Protein 7T8U (pdb70)

InterPro domains:
  IPR008846 Phenol-soluble modulin beta protein [PF05480] (1-43)

Secondary structure (DSSP, 8-state):
-HHHHHHHHHHHHHHHTT-HHHHHHHHHHHHHHHHHHHHSSTT-/-HHHHHHHHHHHHHHHTT-HHHHHHHHHHHHHHHHHHHHTT--/-HHHHHHHHHHHHHHHTT-HHHHHHHHHHHHHHHHHHHTTTT-/-HHHHHHHHHHHHHHHS--SHHHHHHHHHHHHHHHHHHHHTT-

Radius of gyration: 23.76 Å; Cα contacts (8 Å, |Δi|>4): 134; chains: 4; bounding box: 51×74×40 Å

Organism: Staphylococcus aureus (NCBI:txid1280)

Foldseek 3Di:
DVQLVVLVVQLVVCVVDPDVVSNVVSVVSNVVVVVCVCVPPNVD/DVVLVVLVVQLVVCVVVVDDVSNVVSVVVNVVVVVVVVVPPPD/DVQLVVLVVQLVVCVVPVVPVSNVVSVVSNVVVVVVVVVPVVD/DVQLVVLVVQLVVCVVVPDDPSNVVSVVSNVVVVVVVVCVVVD

Structure (mmCIF, N/CA/C/O backbone):
data_7T8U
#
_entry.id   7T8U
#
loop_
_atom_site.group_PDB
_atom_site.id
_atom_site.type_symbol
_atom_site.label_atom_id
_atom_site.label_alt_id
_atom_site.label_comp_id
_atom_site.label_asym_id
_atom_site.label_entity_id
_atom_site.label_seq_id
_atom_site.pdbx_PDB_ins_code
_atom_site.Cartn_x
_atom_site.Cartn_y
_atom_site.Cartn_z
_atom_site.occupancy
_atom_site.B_iso_or_equiv
_atom_site.auth_seq_id
_atom_site.auth_comp_id
_atom_site.auth_asym_id
_atom_site.auth_atom_id
_atom_site.pdbx_PDB_model_num
ATOM 1 N N . MET A 1 1 ? 328.384 299.854 229.270 1.00 67.36 1 MET A N 1
ATOM 2 C CA . MET A 1 1 ? 329.151 300.081 230.488 1.00 67.36 1 MET A CA 1
ATOM 3 C C . MET A 1 1 ? 330.519 299.414 230.390 1.00 67.36 1 MET A C 1
ATOM 4 O O . MET A 1 1 ? 330.627 298.246 230.022 1.00 67.36 1 MET A O 1
ATOM 18 N N . THR A 1 2 ? 331.567 300.174 230.711 1.00 65.77 2 THR A N 1
ATOM 19 C CA . THR A 1 2 ? 332.923 299.643 230.604 1.00 65.77 2 THR A CA 1
ATOM 20 C C . THR A 1 2 ? 333.244 298.699 231.755 1.00 65.77 2 THR A C 1
ATOM 21 O O . THR A 1 2 ? 333.941 297.695 231.566 1.00 65.77 2 THR A O 1
ATOM 32 N N . GLY A 1 3 ? 332.744 299.001 232.955 1.00 65.71 3 GLY A N 1
ATOM 33 C CA . GLY A 1 3 ? 333.126 298.218 234.119 1.00 65.71 3 GLY A CA 1
ATOM 34 C C . GLY A 1 3 ? 332.809 296.744 233.961 1.00 65.71 3 GLY A C 1
ATOM 35 O O . GLY A 1 3 ? 333.642 295.881 234.244 1.00 65.71 3 GLY A O 1
ATOM 39 N N . LEU A 1 4 ? 331.598 296.435 233.499 1.00 61.51 4 LEU A N 1
ATOM 40 C CA . LEU A 1 4 ? 331.218 295.038 233.329 1.00 61.51 4 LEU A CA 1
ATOM 41 C C . LEU A 1 4 ? 332.024 294.369 232.224 1.00 61.51 4 LEU A C 1
ATOM 42 O O . LEU A 1 4 ? 332.251 293.154 232.272 1.00 61.51 4 LEU A O 1
ATOM 58 N N . ALA A 1 5 ? 332.466 295.138 231.229 1.00 62.56 5 ALA A N 1
ATOM 59 C CA . ALA A 1 5 ? 333.156 294.545 230.089 1.00 62.56 5 ALA A CA 1
ATOM 60 C C . ALA A 1 5 ? 334.448 293.866 230.518 1.00 62.56 5 ALA A C 1
ATOM 61 O O . ALA A 1 5 ? 334.713 292.714 230.149 1.00 62.56 5 ALA A O 1
ATOM 68 N N . GLU A 1 6 ? 335.278 294.569 231.289 1.00 61.93 6 GLU A N 1
ATOM 69 C CA . GLU A 1 6 ? 336.564 294.007 231.684 1.00 61.93 6 GLU A CA 1
ATOM 70 C C . GLU A 1 6 ? 336.371 292.762 232.536 1.00 61.93 6 GLU A C 1
ATOM 71 O O . GLU A 1 6 ? 337.069 291.757 232.358 1.00 61.93 6 GLU A O 1
ATOM 83 N N . ALA A 1 7 ? 335.423 292.809 233.471 1.00 62.35 7 ALA A N 1
ATOM 84 C CA . ALA A 1 7 ? 335.170 291.648 234.313 1.00 62.35 7 ALA A CA 1
ATOM 85 C C . ALA A 1 7 ? 334.699 290.463 233.481 1.00 62.35 7 ALA A C 1
ATOM 86 O O . ALA A 1 7 ? 335.124 289.325 233.711 1.00 62.35 7 ALA A O 1
ATOM 93 N N . ILE A 1 8 ? 333.816 290.711 232.512 1.00 59.31 8 ILE A N 1
ATOM 94 C CA . ILE A 1 8 ? 333.332 289.626 231.665 1.00 59.31 8 ILE A CA 1
ATOM 95 C C . ILE A 1 8 ? 334.482 289.017 230.880 1.00 59.31 8 ILE A C 1
ATOM 96 O O . ILE A 1 8 ? 334.610 287.790 230.778 1.00 59.31 8 ILE A O 1
ATOM 112 N N . ALA A 1 9 ? 335.335 289.865 230.307 1.00 60.85 9 ALA A N 1
ATOM 113 C CA . ALA A 1 9 ? 336.472 289.351 229.557 1.00 60.85 9 ALA A CA 1
ATOM 114 C C . ALA A 1 9 ? 337.374 288.517 230.453 1.00 60.85 9 ALA A C 1
ATOM 115 O O . ALA A 1 9 ? 337.842 287.444 230.053 1.00 60.85 9 ALA A O 1
ATOM 122 N N . ASN A 1 10 ? 337.624 288.992 231.672 1.00 60.47 10 ASN A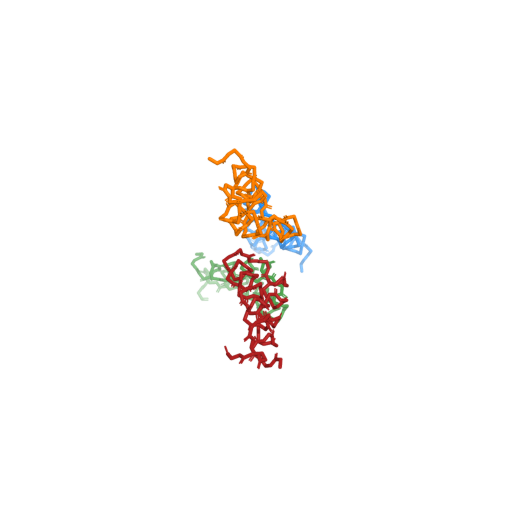 N 1
ATOM 123 C CA . ASN A 1 10 ? 338.523 288.278 232.569 1.00 60.47 10 ASN A CA 1
ATOM 124 C C . ASN A 1 10 ? 337.950 286.920 232.951 1.00 60.47 10 ASN A C 1
ATOM 125 O O . ASN A 1 10 ? 338.661 285.908 232.932 1.00 60.47 10 ASN A O 1
ATOM 136 N N . THR A 1 11 ? 336.660 286.873 233.302 1.00 60.11 11 THR A N 1
ATOM 137 C CA . THR A 1 11 ? 336.061 285.589 233.660 1.00 60.11 11 THR A CA 1
ATOM 138 C C . THR A 1 11 ? 336.077 284.632 232.478 1.00 60.11 11 THR A C 1
ATOM 139 O O . THR A 1 11 ? 336.369 283.443 232.640 1.00 60.11 11 THR A O 1
ATOM 150 N N . VAL A 1 12 ? 335.761 285.126 231.278 1.00 58.39 12 VAL A N 1
ATOM 151 C CA . VAL A 1 12 ? 335.741 284.248 230.114 1.00 58.39 12 VAL A CA 1
ATOM 152 C C . VAL A 1 12 ? 337.133 283.690 229.855 1.00 58.39 12 VAL A C 1
ATOM 153 O O . VAL A 1 12 ? 337.308 282.484 229.643 1.00 58.39 12 VAL A O 1
ATOM 166 N N . GLN A 1 13 ? 338.147 284.556 229.883 1.00 61.24 13 GLN A N 1
ATOM 167 C CA . GLN A 1 13 ? 339.510 284.087 229.663 1.00 61.24 13 GLN A CA 1
ATOM 168 C C . GLN A 1 13 ? 339.906 283.052 230.703 1.00 61.24 13 GLN A C 1
ATOM 169 O O . GLN A 1 13 ? 340.441 281.991 230.361 1.00 61.24 13 GLN A O 1
ATOM 183 N N . ALA A 1 14 ? 339.652 283.337 231.980 1.00 61.36 14 ALA A N 1
ATOM 184 C CA . ALA A 1 14 ? 340.024 282.391 233.023 1.00 61.36 14 ALA A CA 1
ATOM 185 C C . ALA A 1 14 ? 339.340 281.050 232.804 1.00 61.36 14 ALA A C 1
ATOM 186 O O . ALA A 1 14 ? 339.988 279.999 232.814 1.00 61.36 14 ALA A O 1
ATOM 193 N N . ALA A 1 15 ? 338.026 281.070 232.580 1.00 59.28 15 ALA A N 1
ATOM 194 C CA . ALA A 1 15 ? 337.305 279.823 232.367 1.00 59.28 15 ALA A CA 1
ATOM 195 C C . ALA A 1 15 ? 337.820 279.087 231.143 1.00 59.28 15 ALA A C 1
ATOM 196 O O . ALA A 1 15 ? 337.739 277.855 231.084 1.00 59.28 15 ALA A O 1
ATOM 203 N N . GLN A 1 16 ? 338.353 279.815 230.160 1.00 59.94 16 GLN A N 1
ATOM 204 C CA . GLN A 1 16 ? 338.880 279.154 228.972 1.00 59.94 16 GLN A CA 1
ATOM 205 C C . GLN A 1 16 ? 340.012 278.208 229.341 1.00 59.94 16 GLN A C 1
ATOM 206 O O . GLN A 1 16 ? 340.078 277.080 228.838 1.00 59.94 16 GLN A O 1
ATOM 220 N N . GLN A 1 17 ? 340.907 278.643 230.220 1.00 62.03 17 GLN A N 1
ATOM 221 C CA . GLN A 1 17 ? 341.892 277.751 230.811 1.00 62.03 17 GLN A CA 1
ATOM 222 C C . GLN A 1 17 ? 341.209 276.970 231.930 1.00 62.03 17 GLN A C 1
ATOM 223 O O . GLN A 1 17 ? 339.981 276.956 232.047 1.00 62.03 17 GLN A O 1
ATOM 237 N N . HIS A 1 18 ? 341.997 276.299 232.767 1.00 63.80 18 HIS A N 1
ATOM 238 C CA . HIS A 1 18 ? 341.433 275.520 233.863 1.00 63.80 18 HIS A CA 1
ATOM 239 C C . HIS A 1 18 ? 341.983 275.988 235.204 1.00 63.80 18 HIS A C 1
ATOM 240 O O . HIS A 1 18 ? 342.396 275.169 236.031 1.00 63.80 18 HIS A O 1
ATOM 255 N N . ASP A 1 19 ? 342.001 277.298 235.426 1.00 64.52 19 ASP A N 1
ATOM 256 C CA . ASP A 1 19 ? 342.404 277.878 236.700 1.00 64.52 19 ASP A CA 1
ATOM 257 C C . ASP A 1 19 ? 341.167 278.390 237.423 1.00 64.52 19 ASP A C 1
ATOM 258 O O . ASP A 1 19 ? 340.336 279.082 236.826 1.00 64.52 19 ASP A O 1
ATOM 267 N N . SER A 1 20 ? 341.049 278.048 238.705 1.00 60.53 20 SER A N 1
ATOM 268 C CA . SER A 1 20 ? 339.840 278.344 239.462 1.00 60.53 20 SER A CA 1
ATOM 269 C C . SER A 1 20 ? 339.915 279.660 240.224 1.00 60.53 20 SER A C 1
ATOM 270 O O . SER A 1 20 ? 338.889 280.329 240.387 1.00 60.53 20 SER A O 1
ATOM 278 N N . VAL A 1 21 ? 341.099 280.048 240.698 1.00 62.35 21 VAL A N 1
ATOM 279 C CA . VAL A 1 21 ? 341.210 281.257 241.510 1.00 62.35 21 VAL A CA 1
ATOM 280 C C . VAL A 1 21 ? 340.795 282.480 240.700 1.00 62.35 21 VAL A C 1
ATOM 281 O O . VAL A 1 21 ? 340.025 283.333 241.168 1.00 62.35 21 VAL A O 1
ATOM 294 N N . LYS A 1 22 ? 341.301 282.584 239.470 1.00 62.76 22 LYS A N 1
ATOM 295 C CA . LYS A 1 22 ? 340.942 283.710 238.619 1.00 62.76 22 LYS A CA 1
ATOM 296 C C . LYS A 1 22 ? 339.451 283.710 238.328 1.00 62.76 22 LYS A C 1
ATOM 297 O O . LYS A 1 22 ? 338.810 284.766 238.335 1.00 62.76 22 LYS A O 1
ATOM 316 N N . LEU A 1 23 ? 338.882 282.535 238.072 1.00 61.33 23 LEU A N 1
ATOM 317 C CA . LEU A 1 23 ? 337.451 282.452 237.815 1.00 61.33 23 LEU A CA 1
ATOM 318 C C . LEU A 1 23 ? 336.656 282.976 239.004 1.00 61.33 23 LEU A C 1
ATOM 319 O O . LEU A 1 23 ? 335.721 283.770 238.842 1.00 61.33 23 LEU A O 1
ATOM 335 N N . GLY A 1 24 ? 337.017 282.547 240.213 1.00 61.91 24 GLY A N 1
ATOM 336 C CA . GLY A 1 24 ? 336.279 282.987 241.385 1.00 61.91 24 GLY A CA 1
ATOM 337 C C . GLY A 1 24 ? 336.375 284.485 241.598 1.00 61.91 24 GLY A C 1
ATOM 338 O O . GLY A 1 24 ? 335.362 285.166 241.807 1.00 61.91 24 GLY A O 1
ATOM 342 N N . THR A 1 25 ? 337.593 285.026 241.533 1.00 62.86 25 THR A N 1
ATOM 343 C CA . THR A 1 25 ? 337.747 286.459 241.760 1.00 62.86 25 THR A CA 1
ATOM 344 C C . THR A 1 25 ? 337.032 287.259 240.675 1.00 62.86 25 THR A C 1
ATOM 345 O O . THR A 1 25 ? 336.435 288.307 240.953 1.00 62.86 25 THR A O 1
ATOM 356 N N . SER A 1 26 ? 337.060 286.770 239.435 1.00 59.65 26 SER A N 1
ATOM 357 C CA . SER A 1 26 ? 336.392 287.486 238.358 1.00 59.65 26 SER A CA 1
ATOM 358 C C . SER A 1 26 ? 334.880 287.448 238.530 1.00 59.65 26 SER A C 1
ATOM 359 O O . SER A 1 26 ? 334.197 288.432 238.232 1.00 59.65 26 SER A O 1
ATOM 367 N N . ILE A 1 27 ? 334.331 286.330 239.008 1.00 56.92 27 ILE A N 1
ATOM 368 C CA . ILE A 1 27 ? 332.895 286.286 239.279 1.00 56.92 27 ILE A CA 1
ATOM 369 C C . ILE A 1 27 ? 332.538 287.277 240.377 1.00 56.92 27 ILE A C 1
ATOM 370 O O . ILE A 1 27 ? 331.507 287.967 240.310 1.00 56.92 27 ILE A O 1
ATOM 386 N N . VAL A 1 28 ? 333.371 287.352 241.415 1.00 62.67 28 VAL A N 1
ATOM 387 C CA . VAL A 1 28 ? 333.120 288.326 242.474 1.00 62.67 28 VAL A CA 1
ATOM 388 C C . VAL A 1 28 ? 333.100 289.732 241.896 1.00 62.67 28 VAL A C 1
ATOM 389 O O . VAL A 1 28 ? 332.212 290.535 242.205 1.00 62.67 28 VAL A O 1
ATOM 402 N N . ASP A 1 29 ? 334.074 290.053 241.041 1.00 65.06 29 ASP A N 1
ATOM 403 C CA . ASP A 1 29 ? 334.099 291.380 240.432 1.00 65.06 29 ASP A CA 1
ATOM 404 C C . ASP A 1 29 ? 332.896 291.604 239.524 1.00 65.06 29 ASP A C 1
ATOM 405 O O . ASP A 1 29 ? 332.410 292.733 239.412 1.00 65.06 29 ASP A O 1
ATOM 414 N N . ILE A 1 30 ? 332.409 290.549 238.868 1.00 60.77 30 ILE A N 1
ATOM 415 C CA . ILE A 1 30 ? 331.217 290.671 238.032 1.00 60.77 30 ILE A CA 1
ATOM 416 C C . ILE A 1 30 ? 330.029 291.103 238.874 1.00 60.77 30 ILE A C 1
ATOM 417 O O . ILE A 1 30 ? 329.303 292.041 238.525 1.00 60.77 30 ILE A O 1
ATOM 433 N N . VAL A 1 31 ? 329.809 290.419 239.996 1.00 62.65 31 VAL A N 1
ATOM 434 C CA . VAL A 1 31 ? 328.681 290.782 240.850 1.00 62.65 31 VAL A CA 1
ATOM 435 C C . VAL A 1 31 ? 328.885 292.173 241.436 1.00 62.65 31 VAL A C 1
ATOM 436 O O . VAL A 1 31 ? 327.928 292.941 241.603 1.00 62.65 31 VAL A O 1
ATOM 449 N N . ALA A 1 32 ? 330.132 292.519 241.763 1.00 66.99 32 ALA A N 1
ATOM 450 C CA . ALA A 1 32 ? 330.414 293.849 242.290 1.00 66.99 32 ALA A CA 1
ATOM 451 C C . ALA A 1 32 ? 330.034 294.923 241.281 1.00 66.99 32 ALA A C 1
ATOM 452 O O . ALA A 1 32 ? 329.385 295.916 241.628 1.00 66.99 32 ALA A O 1
ATOM 459 N N . ASN A 1 33 ? 330.431 294.742 240.022 1.00 66.76 33 ASN A N 1
ATOM 460 C CA . ASN A 1 33 ? 330.061 295.703 238.990 1.00 66.76 33 ASN A CA 1
ATOM 461 C C . ASN A 1 33 ? 328.553 295.733 238.788 1.00 66.76 33 ASN A C 1
ATOM 462 O O . ASN A 1 33 ? 327.967 296.804 238.595 1.00 66.76 33 ASN A O 1
ATOM 473 N N . GLY A 1 34 ? 327.906 294.568 238.829 1.00 69.47 34 GLY A N 1
ATOM 474 C CA . GLY A 1 34 ? 326.464 294.538 238.665 1.00 69.47 34 GLY A CA 1
ATOM 475 C C . GLY A 1 34 ? 325.744 295.363 239.713 1.00 69.47 34 GLY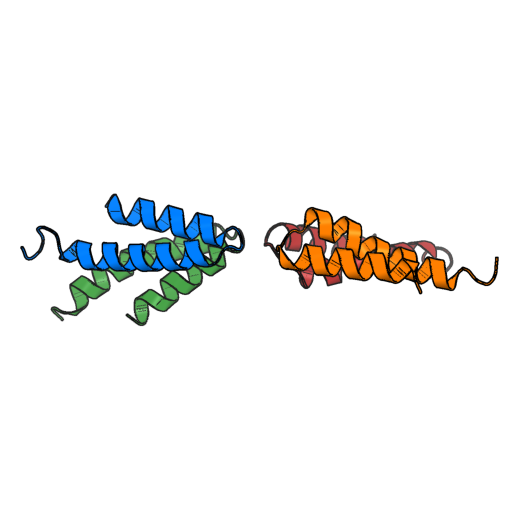 A C 1
ATOM 476 O O . GLY A 1 34 ? 324.855 296.154 239.391 1.00 69.47 34 GLY A O 1
ATOM 480 N N . VAL A 1 35 ? 326.122 295.199 240.981 1.00 71.67 35 VAL A N 1
ATOM 481 C CA . VAL A 1 35 ? 325.480 295.984 242.033 1.00 71.67 35 VAL A CA 1
ATOM 482 C C . VAL A 1 35 ? 325.879 297.452 241.923 1.00 71.67 35 VAL A C 1
ATOM 483 O O . VAL A 1 35 ? 325.049 298.353 242.101 1.00 71.67 35 VAL A O 1
ATOM 496 N N . GLY A 1 36 ? 327.147 297.724 241.616 1.00 79.05 36 GLY A N 1
ATOM 497 C CA . GLY A 1 36 ? 327.583 299.102 241.501 1.00 79.05 36 GLY A CA 1
ATOM 498 C C . GLY A 1 36 ? 326.884 299.845 240.384 1.00 79.05 36 GLY A C 1
ATOM 499 O O . GLY A 1 36 ? 326.771 301.074 240.427 1.00 79.05 36 GLY A O 1
ATOM 503 N N . LEU A 1 37 ? 326.409 299.120 239.370 1.00 75.18 37 LEU A N 1
ATOM 504 C CA . LEU A 1 37 ? 325.686 299.764 238.280 1.00 75.18 37 LEU A CA 1
ATOM 505 C C . LEU A 1 37 ? 324.584 300.658 238.832 1.00 75.18 37 LEU A C 1
ATOM 506 O O . LEU A 1 37 ? 324.436 301.815 238.419 1.00 75.18 37 LEU A O 1
ATOM 522 N N . LEU A 1 38 ? 323.803 300.137 239.779 1.00 80.46 38 LEU A N 1
ATOM 523 C CA . LEU A 1 38 ? 322.928 300.995 240.565 1.00 80.46 38 LEU A CA 1
ATOM 524 C C . LEU A 1 38 ? 323.719 301.837 241.553 1.00 80.46 38 LEU A C 1
ATOM 525 O O . LEU A 1 38 ? 323.353 302.988 241.814 1.00 80.46 38 LEU A O 1
ATOM 541 N N . GLY A 1 39 ? 324.810 301.292 242.092 1.00 80.07 39 GLY A N 1
ATOM 542 C CA . GLY A 1 39 ? 325.600 302.006 243.082 1.00 80.07 39 GLY A CA 1
ATOM 543 C C . GLY A 1 39 ? 326.112 303.362 242.629 1.00 80.07 39 GLY A C 1
ATOM 544 O O . GLY A 1 39 ? 326.325 304.232 243.481 1.00 80.07 39 GLY A O 1
ATOM 548 N N . LYS A 1 40 ? 326.313 303.568 241.329 1.00 82.00 40 LYS A N 1
ATOM 549 C CA . LYS A 1 40 ? 326.773 304.860 240.836 1.00 82.00 40 LYS A CA 1
ATOM 550 C C . LYS A 1 40 ? 325.601 305.845 240.808 1.00 82.00 40 LYS A C 1
ATOM 551 O O . LYS A 1 40 ? 324.531 305.590 241.367 1.00 82.00 40 LYS A O 1
ATOM 570 N N . LEU A 1 41 ? 325.801 306.989 240.144 1.00 87.34 41 LEU A N 1
ATOM 571 C CA . LEU A 1 41 ? 324.912 308.146 240.227 1.00 87.34 41 LEU A CA 1
ATOM 572 C C . LEU A 1 41 ? 323.437 307.768 240.257 1.00 87.34 41 LEU A C 1
ATOM 573 O O . LEU A 1 41 ? 322.659 308.364 241.009 1.00 87.34 41 LEU A O 1
ATOM 589 N N . PHE A 1 42 ? 323.037 306.800 239.439 1.00 85.44 42 PHE A N 1
ATOM 590 C CA . PHE A 1 42 ? 321.675 306.290 239.511 1.00 85.44 42 PHE A CA 1
ATOM 591 C C . PHE A 1 42 ? 321.324 305.970 240.955 1.00 85.44 42 PHE A C 1
ATOM 592 O O . PHE A 1 42 ? 321.969 305.130 241.588 1.00 85.44 42 PHE A O 1
ATOM 609 N N . GLY A 1 43 ? 320.306 306.646 241.477 1.00 87.61 43 GLY A N 1
ATOM 610 C CA . GLY A 1 43 ? 319.972 306.488 242.874 1.00 87.61 43 GLY A CA 1
ATOM 611 C C . GLY A 1 43 ? 320.967 307.103 243.826 1.00 87.61 43 GLY A C 1
ATOM 612 O O . GLY A 1 43 ? 320.998 306.719 245.000 1.00 87.61 43 GLY A O 1
ATOM 616 N N . PHE A 1 44 ? 321.790 308.037 243.361 1.00 90.95 44 PHE A N 1
ATOM 617 C CA . PHE A 1 44 ? 322.744 308.714 244.229 1.00 90.95 44 PHE A CA 1
ATOM 618 C C . PHE A 1 44 ? 323.336 309.934 243.530 1.00 90.95 44 PHE A C 1
ATOM 619 O O . PHE A 1 44 ? 324.447 309.880 243.000 1.00 90.95 44 PHE A O 1
ATOM 636 N N . MET B 1 1 ? 354.707 245.120 235.054 1.00 74.99 1 MET B N 1
ATOM 637 C CA . MET B 1 1 ? 354.980 245.685 233.740 1.00 74.99 1 MET B CA 1
ATOM 638 C C . MET B 1 1 ? 355.607 247.064 233.880 1.00 74.99 1 MET B C 1
ATOM 639 O O . MET B 1 1 ? 354.904 248.065 233.996 1.00 74.99 1 MET B O 1
ATOM 653 N N . THR B 1 2 ? 356.941 247.111 233.863 1.00 74.01 2 THR B N 1
ATOM 654 C CA . THR B 1 2 ? 357.634 248.380 234.063 1.00 74.01 2 THR B CA 1
ATOM 655 C C . THR B 1 2 ? 357.284 249.382 232.971 1.00 74.01 2 THR B C 1
ATOM 656 O O . THR B 1 2 ? 357.042 250.562 233.253 1.00 74.01 2 THR B O 1
ATOM 667 N N . GLY B 1 3 ? 357.249 248.935 231.715 1.00 71.39 3 GLY B N 1
ATOM 668 C CA . GLY B 1 3 ? 357.010 249.863 230.622 1.00 71.39 3 GLY B CA 1
ATOM 669 C C . GLY B 1 3 ? 355.641 250.511 230.698 1.00 71.39 3 GLY B C 1
ATOM 670 O O . GLY B 1 3 ? 355.507 251.728 230.551 1.00 71.39 3 GLY B O 1
ATOM 674 N N . LEU B 1 4 ? 354.604 249.706 230.934 1.00 67.75 4 LEU B N 1
ATOM 675 C CA . LEU B 1 4 ? 353.252 250.249 230.976 1.00 67.75 4 LEU B CA 1
ATOM 676 C C . LEU B 1 4 ? 353.113 251.303 232.064 1.00 67.75 4 LEU B C 1
ATOM 677 O O . LEU B 1 4 ? 352.247 252.181 231.971 1.00 67.75 4 LEU B O 1
ATOM 693 N N . ALA B 1 5 ? 353.954 251.239 233.096 1.00 69.01 5 ALA B N 1
ATOM 694 C CA . ALA B 1 5 ? 353.843 252.192 234.193 1.00 69.01 5 ALA B CA 1
ATOM 695 C C . ALA B 1 5 ? 354.007 253.622 233.700 1.00 69.01 5 ALA B C 1
ATOM 696 O O . ALA B 1 5 ? 353.209 254.502 234.046 1.00 69.01 5 ALA B O 1
ATOM 703 N N . GLU B 1 6 ? 355.026 253.875 232.880 1.00 68.54 6 GLU B N 1
ATOM 704 C CA . GLU B 1 6 ? 355.268 255.235 232.413 1.00 68.54 6 GLU B CA 1
ATOM 705 C C . GLU B 1 6 ? 354.081 255.755 231.615 1.00 68.54 6 GLU B C 1
ATOM 706 O O . GLU B 1 6 ? 353.664 256.907 231.779 1.00 68.54 6 GLU B O 1
ATOM 718 N N . ALA B 1 7 ? 353.516 254.914 230.748 1.00 66.35 7 ALA B N 1
ATOM 719 C CA . ALA B 1 7 ? 352.369 255.345 229.958 1.00 66.35 7 ALA B CA 1
ATOM 720 C C . ALA B 1 7 ? 351.214 255.758 230.858 1.00 66.35 7 ALA B C 1
ATOM 721 O O . ALA B 1 7 ? 350.587 256.801 230.636 1.00 66.35 7 ALA B O 1
ATOM 728 N N . ILE B 1 8 ? 350.924 254.961 231.884 1.00 63.81 8 ILE B N 1
ATOM 729 C CA . ILE B 1 8 ? 349.854 255.315 232.809 1.00 63.81 8 ILE B CA 1
ATOM 730 C C . ILE B 1 8 ? 350.176 256.626 233.510 1.00 63.81 8 ILE B C 1
ATOM 731 O O . ILE B 1 8 ? 349.305 257.489 233.678 1.00 63.81 8 ILE B O 1
ATOM 747 N N . ALA B 1 9 ? 351.427 256.796 233.935 1.00 66.17 9 ALA B N 1
ATOM 748 C CA . ALA B 1 9 ? 351.801 257.999 234.670 1.00 66.17 9 ALA B CA 1
ATOM 749 C C . ALA B 1 9 ? 351.637 259.246 233.811 1.00 66.17 9 ALA B C 1
ATOM 750 O O . ALA B 1 9 ? 350.977 260.210 234.215 1.00 66.17 9 ALA B O 1
ATOM 757 N N . ASN B 1 10 ? 352.228 259.246 232.615 1.00 63.44 10 ASN B N 1
ATOM 758 C CA . ASN B 1 10 ? 352.189 260.445 231.785 1.00 63.44 10 ASN B CA 1
ATOM 759 C C . ASN B 1 10 ? 350.759 260.823 231.431 1.00 63.44 10 ASN B C 1
ATOM 760 O O . ASN B 1 10 ? 350.381 261.997 231.514 1.00 63.44 10 ASN B O 1
ATOM 771 N N . THR B 1 11 ? 349.945 259.842 231.040 1.00 63.92 11 THR B N 1
ATOM 772 C CA . THR B 1 11 ? 348.561 260.132 230.680 1.00 63.92 11 THR B CA 1
ATOM 773 C C . THR B 1 11 ? 347.824 260.790 231.839 1.00 63.92 11 THR B C 1
ATOM 774 O O . THR B 1 11 ? 347.220 261.858 231.682 1.00 63.92 11 THR B O 1
ATOM 785 N N . VAL B 1 12 ? 347.871 260.172 233.018 1.00 65.10 12 VAL B N 1
ATOM 786 C CA . VAL B 1 12 ? 347.170 260.729 234.167 1.00 65.10 12 VAL B CA 1
ATOM 787 C C . VAL B 1 12 ? 347.738 262.095 234.520 1.00 65.10 12 VAL B C 1
ATOM 788 O O . VAL B 1 12 ? 346.992 263.052 234.755 1.00 65.10 12 VAL B O 1
ATOM 801 N N . GLN B 1 13 ? 349.066 262.211 234.551 1.00 67.00 13 GLN B N 1
ATOM 802 C CA . GLN B 1 13 ? 349.681 263.485 234.904 1.00 67.00 13 GLN B CA 1
ATOM 803 C C . GLN B 1 13 ? 349.263 264.580 233.934 1.00 67.00 13 GLN B C 1
ATOM 804 O O . GLN B 1 13 ? 348.925 265.694 234.349 1.00 67.00 13 GLN B O 1
ATOM 818 N N . ALA B 1 14 ? 349.286 264.285 232.634 1.00 64.94 14 ALA B N 1
ATOM 819 C CA . ALA B 1 14 ? 348.858 265.275 231.654 1.00 64.94 14 ALA B CA 1
ATOM 820 C C . ALA B 1 14 ? 347.378 265.595 231.808 1.00 64.94 14 ALA B C 1
ATOM 821 O O . ALA B 1 14 ? 346.976 266.762 231.743 1.00 64.94 14 ALA B O 1
ATOM 828 N N . ALA B 1 15 ? 346.552 264.570 232.025 1.00 64.23 15 ALA B N 1
ATOM 829 C CA . ALA B 1 15 ? 345.111 264.785 232.087 1.00 64.23 15 ALA B CA 1
ATOM 830 C C . ALA B 1 15 ? 344.740 265.803 233.153 1.00 64.23 15 ALA B C 1
ATOM 831 O O . ALA B 1 15 ? 343.745 266.522 233.003 1.00 64.23 15 ALA B O 1
ATOM 838 N N . GLN B 1 16 ? 345.522 265.887 234.230 1.00 65.84 16 GLN B N 1
ATOM 839 C CA . GLN B 1 16 ? 345.190 266.813 235.307 1.00 65.84 16 GLN B CA 1
ATOM 840 C C . GLN B 1 16 ? 345.206 268.255 234.815 1.00 65.84 16 GLN B C 1
ATOM 841 O O . GLN B 1 16 ? 344.314 269.042 235.151 1.00 65.84 16 GLN B O 1
ATOM 855 N N . GLN B 1 17 ? 346.204 268.617 234.015 1.00 66.57 17 GLN B N 1
ATOM 856 C CA . GLN B 1 17 ? 346.336 269.980 233.520 1.00 66.57 17 GLN B CA 1
ATOM 857 C C . GLN B 1 17 ? 345.367 270.294 232.388 1.00 66.57 17 GLN B C 1
ATOM 858 O O . GLN B 1 17 ? 345.429 271.395 231.831 1.00 66.57 17 GLN B O 1
ATOM 872 N N . HIS B 1 18 ? 344.480 269.365 232.041 1.00 66.05 18 HIS B N 1
ATOM 873 C CA . HIS B 1 18 ? 343.538 269.553 230.940 1.00 66.05 18 HIS B CA 1
ATOM 874 C C . HIS B 1 18 ? 344.275 269.950 229.665 1.00 66.05 18 HIS B C 1
ATOM 875 O O . HIS B 1 18 ? 343.864 270.845 228.926 1.00 66.05 18 HIS B O 1
ATOM 890 N N . ASP B 1 19 ? 345.390 269.269 229.420 1.00 66.22 19 ASP B N 1
ATOM 891 C CA . ASP B 1 19 ? 346.178 269.446 228.209 1.00 66.22 19 ASP B CA 1
ATOM 892 C C . ASP B 1 19 ? 345.900 268.271 227.283 1.00 66.22 19 ASP B C 1
ATOM 893 O O . ASP B 1 19 ? 346.092 267.113 227.669 1.00 66.22 19 ASP B O 1
ATOM 902 N N . SER B 1 20 ? 345.452 268.566 226.065 1.00 61.75 20 SER B N 1
ATOM 903 C CA . SER B 1 20 ? 345.051 267.519 225.136 1.00 61.75 20 SER B CA 1
ATOM 904 C C . SER B 1 20 ? 346.165 267.089 224.193 1.00 61.75 20 SER B C 1
ATOM 905 O O . SER B 1 20 ? 346.205 265.917 223.805 1.00 61.75 20 SER B O 1
ATOM 913 N N . VAL B 1 21 ? 347.066 267.995 223.815 1.00 62.98 21 VAL B N 1
ATOM 914 C CA . VAL B 1 21 ? 348.086 267.650 222.828 1.00 62.98 21 VAL B CA 1
ATOM 915 C C . VAL B 1 21 ? 348.986 266.544 223.365 1.00 62.98 21 VAL B C 1
ATOM 916 O O . VAL B 1 21 ? 349.287 265.568 222.670 1.00 62.98 21 VAL B O 1
ATOM 929 N N . LYS B 1 22 ? 349.422 266.676 224.619 1.00 64.59 22 LYS B N 1
ATOM 930 C CA . LYS B 1 22 ? 350.295 265.666 225.203 1.00 64.59 22 LYS B CA 1
ATOM 931 C C . LYS B 1 22 ? 349.528 264.416 225.603 1.00 64.59 22 LYS B C 1
ATOM 932 O O . LYS B 1 22 ? 350.095 263.318 225.603 1.00 64.59 22 LYS B O 1
ATOM 951 N N . LEU B 1 23 ? 348.251 264.557 225.948 1.00 62.57 23 LEU B N 1
ATOM 952 C CA . LEU B 1 23 ? 347.426 263.404 226.269 1.00 62.57 23 LEU B CA 1
ATOM 953 C C . LEU B 1 23 ? 347.293 262.510 225.044 1.00 62.57 23 LEU B C 1
ATOM 954 O O . LEU B 1 23 ? 347.363 261.282 225.152 1.00 62.57 23 LEU B O 1
ATOM 970 N N . GLY B 1 24 ? 347.105 263.121 223.874 1.00 62.69 24 GLY B N 1
ATOM 971 C CA . GLY B 1 24 ? 346.930 262.334 222.665 1.00 62.69 24 GLY B CA 1
ATOM 972 C C . GLY B 1 24 ? 348.115 261.435 222.376 1.00 62.69 24 GLY B C 1
ATOM 973 O O . GLY B 1 24 ? 347.949 260.249 222.084 1.00 62.69 24 GLY B O 1
ATOM 977 N N . THR B 1 25 ? 349.327 261.981 222.459 1.00 66.20 25 THR B N 1
ATOM 978 C CA . THR B 1 25 ? 350.522 261.184 222.218 1.00 66.20 25 THR B CA 1
ATOM 979 C C . THR B 1 25 ? 350.790 260.179 223.328 1.00 66.20 25 THR B C 1
ATOM 980 O O . THR B 1 25 ? 351.590 259.260 223.126 1.00 66.20 25 THR B O 1
ATOM 991 N N . SER B 1 26 ? 350.150 260.329 224.486 1.00 61.89 26 SER B N 1
ATOM 992 C CA . SER B 1 26 ? 350.312 259.374 225.573 1.00 61.89 26 SER B CA 1
ATOM 993 C C . SER B 1 26 ? 349.282 258.257 225.510 1.00 61.89 26 SER B C 1
ATOM 994 O O . SER B 1 26 ? 349.646 257.077 225.522 1.00 61.89 26 SER B O 1
ATOM 1002 N N . ILE B 1 27 ? 347.998 258.609 225.426 1.00 59.43 27 ILE B N 1
ATOM 1003 C CA . ILE B 1 27 ? 346.936 257.611 225.407 1.00 59.43 27 ILE B CA 1
ATOM 1004 C C . ILE B 1 27 ? 347.091 256.608 224.277 1.00 59.43 27 ILE B C 1
ATOM 1005 O O . ILE B 1 27 ? 346.415 255.575 224.285 1.00 59.43 27 ILE B O 1
ATOM 1021 N N . VAL B 1 28 ? 347.950 256.885 223.301 1.00 64.21 28 VAL B N 1
ATOM 1022 C CA . VAL B 1 28 ? 348.232 255.905 222.262 1.00 64.21 28 VAL B CA 1
ATOM 1023 C C . VAL B 1 28 ? 349.346 254.954 222.683 1.00 64.21 28 VAL B C 1
ATOM 1024 O O . VAL B 1 28 ? 349.285 253.759 222.379 1.00 64.21 28 VAL B O 1
ATOM 1037 N N . ASP B 1 29 ? 350.367 255.456 223.380 1.00 65.72 29 ASP B N 1
ATOM 1038 C CA . ASP B 1 29 ? 351.467 254.593 223.790 1.00 65.72 29 ASP B CA 1
ATOM 1039 C C . ASP B 1 29 ? 350.992 253.511 224.749 1.00 65.72 29 ASP B C 1
ATOM 1040 O O . ASP B 1 29 ? 351.548 252.407 224.778 1.00 65.72 29 ASP B O 1
ATOM 1049 N N . ILE B 1 30 ? 349.969 253.811 225.550 1.00 64.88 30 ILE B N 1
ATOM 1050 C CA . ILE B 1 30 ? 349.459 252.826 226.499 1.00 64.88 30 ILE B CA 1
ATOM 1051 C C . ILE B 1 30 ? 348.900 251.617 225.758 1.00 64.88 30 ILE B C 1
ATOM 1052 O O . ILE B 1 30 ? 349.189 250.467 226.105 1.00 64.88 30 ILE B O 1
ATOM 1068 N N . VAL B 1 31 ? 348.095 251.858 224.721 1.00 63.66 31 VAL B N 1
ATOM 1069 C CA . VAL B 1 31 ? 347.556 250.747 223.943 1.00 63.66 31 VAL B CA 1
ATOM 1070 C C . VAL B 1 31 ? 348.656 250.100 223.114 1.00 63.66 31 VAL B C 1
ATOM 1071 O O . VAL B 1 31 ? 348.711 248.872 222.983 1.00 63.66 31 VAL B O 1
ATOM 1084 N N . ALA B 1 32 ? 349.548 250.908 222.541 1.00 69.14 32 ALA B N 1
ATOM 1085 C CA . ALA B 1 32 ? 350.664 250.346 221.789 1.00 69.14 32 ALA B CA 1
ATOM 1086 C C . ALA B 1 32 ? 351.550 249.497 222.687 1.00 69.14 32 ALA B C 1
ATOM 1087 O O . ALA B 1 32 ? 351.989 248.412 222.293 1.00 69.14 32 ALA B O 1
ATOM 1094 N N . ASN B 1 33 ? 351.831 249.981 223.896 1.00 69.64 33 ASN B N 1
ATOM 1095 C CA . ASN B 1 33 ? 352.662 249.212 224.814 1.00 69.64 33 ASN B CA 1
ATOM 1096 C C . ASN B 1 33 ? 351.946 247.949 225.274 1.00 69.64 33 ASN B C 1
ATOM 1097 O O . ASN B 1 33 ? 352.569 246.890 225.409 1.00 69.64 33 ASN B O 1
ATOM 1108 N N . GLY B 1 34 ? 350.638 248.038 225.518 1.00 71.02 34 GLY B N 1
ATOM 1109 C CA . GLY B 1 34 ? 349.904 246.869 225.977 1.00 71.02 34 GLY B CA 1
ATOM 1110 C C . GLY B 1 34 ? 349.954 245.723 224.985 1.00 71.02 34 GLY B C 1
ATOM 1111 O O . GLY B 1 34 ? 350.247 244.584 225.353 1.00 71.02 34 GLY B O 1
ATOM 1115 N N . VAL B 1 35 ? 349.676 246.008 223.712 1.00 74.29 35 VAL B N 1
ATOM 1116 C CA . VAL B 1 35 ? 349.781 244.969 222.694 1.00 74.29 35 VAL B CA 1
ATOM 1117 C C . VAL B 1 35 ? 351.227 244.513 222.555 1.00 74.29 35 VAL B C 1
ATOM 1118 O O . VAL B 1 35 ? 351.505 243.313 222.448 1.00 74.29 35 VAL B O 1
ATOM 1131 N N . GLY B 1 36 ? 352.167 245.458 222.562 1.00 76.89 36 GLY B N 1
ATOM 1132 C CA . GLY B 1 36 ? 353.567 245.088 222.434 1.00 76.89 36 GLY B CA 1
ATOM 1133 C C . GLY B 1 36 ? 354.003 244.125 223.519 1.00 76.89 36 GLY B C 1
ATOM 1134 O O . GLY B 1 36 ? 354.653 243.113 223.246 1.00 76.89 36 GLY B O 1
ATOM 1138 N N . LEU B 1 37 ? 353.635 244.419 224.766 1.00 77.90 37 LEU B N 1
ATOM 1139 C CA . LEU B 1 37 ? 353.981 243.518 225.860 1.00 77.90 37 LEU B CA 1
ATOM 1140 C C . LEU B 1 37 ? 353.363 242.143 225.648 1.00 77.90 37 LEU B C 1
ATOM 1141 O O . LEU B 1 37 ? 354.019 241.119 225.869 1.00 77.90 37 LEU B O 1
ATOM 1157 N N . LEU B 1 38 ? 352.103 242.101 225.212 1.00 81.18 38 LEU B N 1
ATOM 1158 C CA . LEU B 1 38 ? 351.477 240.819 22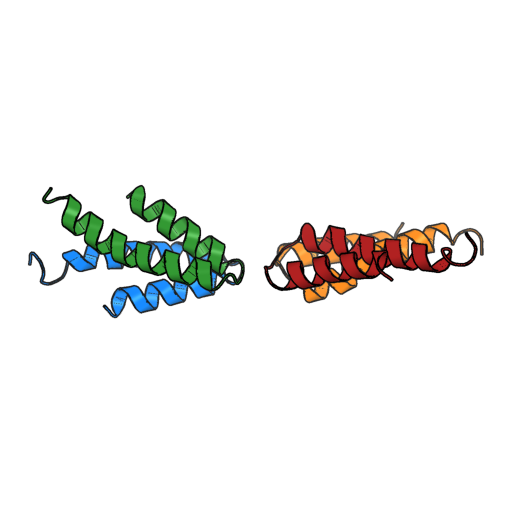4.903 1.00 81.18 38 LEU B CA 1
ATOM 1159 C C . LEU B 1 38 ? 352.262 240.081 223.827 1.00 81.18 38 LEU B C 1
ATOM 1160 O O . LEU B 1 38 ? 352.346 238.847 223.843 1.00 81.18 38 LEU B O 1
ATOM 1176 N N . GLY B 1 39 ? 352.855 240.821 222.887 1.00 80.57 39 GLY B N 1
ATOM 1177 C CA . GLY B 1 39 ? 353.684 240.205 221.869 1.00 80.57 39 GLY B CA 1
ATOM 1178 C C . GLY B 1 39 ? 355.060 239.798 222.347 1.00 80.57 39 GLY B C 1
ATOM 1179 O O . GLY B 1 39 ? 355.716 238.986 221.687 1.00 80.57 39 GLY B O 1
ATOM 1183 N N . LYS B 1 40 ? 355.513 240.341 223.473 1.00 81.36 40 LYS B N 1
ATOM 1184 C CA . LYS B 1 40 ? 356.795 239.942 224.030 1.00 81.36 40 LYS B CA 1
ATOM 1185 C C . LYS B 1 40 ? 356.638 238.641 224.812 1.00 81.36 40 LYS B C 1
ATOM 1186 O O . LYS B 1 40 ? 355.565 238.035 224.865 1.00 81.36 40 LYS B O 1
ATOM 1205 N N . LEU B 1 41 ? 357.749 238.194 225.402 1.00 86.60 41 LEU B N 1
ATOM 1206 C CA . LEU B 1 41 ? 357.824 236.938 226.142 1.00 86.60 41 LEU B CA 1
ATOM 1207 C C . LEU B 1 41 ? 357.686 235.739 225.208 1.00 86.60 41 LEU B C 1
ATOM 1208 O O . LEU B 1 41 ? 357.786 234.592 225.651 1.00 86.60 41 LEU B O 1
ATOM 1224 N N . PHE B 1 42 ? 357.465 235.991 223.914 1.00 85.83 42 PHE B N 1
ATOM 1225 C CA . PHE B 1 42 ? 357.436 234.945 222.903 1.00 85.83 42 PHE B CA 1
ATOM 1226 C C . PHE B 1 42 ? 358.558 235.072 221.886 1.00 85.83 42 PHE B C 1
ATOM 1227 O O . PHE B 1 42 ? 358.991 234.052 221.339 1.00 85.83 42 PHE B O 1
ATOM 1244 N N . GLY B 1 43 ? 359.038 236.283 221.625 1.00 82.27 43 GLY B N 1
ATOM 1245 C CA . GLY B 1 43 ? 360.115 236.497 220.677 1.00 82.27 43 GLY B CA 1
ATOM 1246 C C . GLY B 1 43 ? 360.965 237.697 221.045 1.00 82.27 43 GLY B C 1
ATOM 1247 O O . GLY B 1 43 ? 360.748 238.327 222.080 1.00 82.27 43 GLY B O 1
ATOM 1251 N N . MET C 1 1 ? 319.342 286.494 243.565 1.00 65.20 1 MET C N 1
ATOM 1252 C CA . MET C 1 1 ? 320.453 286.352 242.633 1.00 65.20 1 MET C CA 1
ATOM 1253 C C . MET C 1 1 ? 320.362 285.041 241.862 1.00 65.20 1 MET C C 1
ATOM 1254 O O . MET C 1 1 ? 321.234 284.730 241.054 1.00 65.20 1 MET C O 1
ATOM 1268 N N . THR C 1 2 ? 319.299 284.274 242.110 1.00 65.26 2 THR C N 1
ATOM 1269 C CA . THR C 1 2 ? 319.160 282.981 241.447 1.00 65.26 2 THR C CA 1
ATOM 1270 C C . THR C 1 2 ? 319.095 283.144 239.935 1.00 65.26 2 THR C C 1
ATOM 1271 O O . THR C 1 2 ? 319.704 282.364 239.192 1.00 65.26 2 THR C O 1
ATOM 1282 N N . GLY C 1 3 ? 318.369 284.154 239.457 1.00 64.00 3 GLY C N 1
ATOM 1283 C CA . GLY C 1 3 ? 318.253 284.346 238.021 1.00 64.00 3 GLY C CA 1
ATOM 1284 C C . GLY C 1 3 ? 319.601 284.544 237.358 1.00 64.00 3 GLY C C 1
ATOM 1285 O O . GLY C 1 3 ? 319.899 283.930 236.331 1.00 64.00 3 GLY C O 1
ATOM 1289 N N . LEU C 1 4 ? 320.441 285.397 237.945 1.00 58.97 4 LEU C N 1
ATOM 1290 C CA . LEU C 1 4 ? 321.748 285.656 237.356 1.00 58.97 4 LEU C CA 1
ATOM 1291 C C . LEU C 1 4 ? 322.641 284.425 237.410 1.00 58.97 4 LEU C C 1
ATOM 1292 O O . LEU C 1 4 ? 323.623 284.342 236.665 1.00 58.97 4 LEU C O 1
ATOM 1308 N N . ALA C 1 5 ? 322.324 283.464 238.278 1.00 59.97 5 ALA C N 1
ATOM 1309 C CA . ALA C 1 5 ? 323.149 282.266 238.374 1.00 59.97 5 ALA C CA 1
ATOM 1310 C C . ALA C 1 5 ? 323.163 281.506 237.054 1.00 59.97 5 ALA C C 1
ATOM 1311 O O . ALA C 1 5 ? 324.229 281.144 236.543 1.00 59.97 5 ALA C O 1
ATOM 1318 N N . GLU C 1 6 ? 321.984 281.268 236.479 1.00 61.42 6 GLU C N 1
ATOM 1319 C CA . GLU C 1 6 ? 321.914 280.495 235.245 1.00 61.42 6 GLU C CA 1
ATOM 1320 C C . GLU C 1 6 ? 322.691 281.173 234.127 1.00 61.42 6 GLU C C 1
ATOM 1321 O O . GLU C 1 6 ? 323.442 280.519 233.396 1.00 61.42 6 GLU C O 1
ATOM 1333 N N . ALA C 1 7 ? 322.531 282.490 233.985 1.00 60.32 7 ALA C N 1
ATOM 1334 C CA . ALA C 1 7 ? 323.263 283.203 232.945 1.00 60.32 7 ALA C CA 1
ATOM 1335 C C . ALA C 1 7 ? 324.765 283.074 233.154 1.00 60.32 7 ALA C C 1
ATOM 1336 O O . ALA C 1 7 ? 325.513 282.820 232.202 1.00 60.32 7 ALA C O 1
ATOM 1343 N N . ILE C 1 8 ? 325.229 283.234 234.394 1.00 57.15 8 ILE C N 1
ATOM 1344 C CA . ILE C 1 8 ? 326.645 283.023 234.674 1.00 57.15 8 ILE C CA 1
ATOM 1345 C C . ILE C 1 8 ? 327.013 281.567 234.430 1.00 57.15 8 ILE C C 1
ATOM 1346 O O . ILE C 1 8 ? 328.101 281.262 233.928 1.00 57.15 8 ILE C O 1
ATOM 1362 N N . ALA C 1 9 ? 326.114 280.647 234.782 1.00 57.71 9 ALA C N 1
ATOM 1363 C CA . ALA C 1 9 ? 326.408 279.230 234.605 1.00 57.71 9 ALA C CA 1
ATOM 1364 C C . ALA C 1 9 ? 326.653 278.896 233.141 1.00 57.71 9 ALA C C 1
ATOM 1365 O O . ALA C 1 9 ? 327.605 278.181 232.809 1.00 57.71 9 ALA C O 1
ATOM 1372 N N . ASN C 1 10 ? 325.803 279.402 232.247 1.00 56.83 10 ASN C N 1
ATOM 1373 C CA . ASN C 1 10 ? 325.968 279.094 230.831 1.00 56.83 10 ASN C CA 1
ATOM 1374 C C . ASN C 1 10 ? 327.239 279.718 230.274 1.00 56.83 10 ASN C C 1
ATOM 1375 O O . ASN C 1 10 ? 327.981 279.069 229.528 1.00 56.83 10 ASN C O 1
ATOM 1386 N N . THR C 1 11 ? 327.513 280.973 230.631 1.00 56.95 11 THR C N 1
ATOM 1387 C CA . THR C 1 11 ? 328.645 281.677 230.037 1.00 56.95 11 THR C CA 1
ATOM 1388 C C . THR C 1 11 ? 329.954 280.954 230.324 1.00 56.95 11 THR C C 1
ATOM 1389 O O . THR C 1 11 ? 330.762 280.723 229.418 1.00 56.95 11 THR C O 1
ATOM 1400 N N . VAL C 1 12 ? 330.182 280.587 231.585 1.00 58.33 12 VAL C N 1
ATOM 1401 C CA . VAL C 1 12 ? 331.405 279.866 231.920 1.00 58.33 12 VAL C CA 1
ATOM 1402 C C . VAL C 1 12 ? 331.443 278.528 231.196 1.00 58.33 12 VAL C C 1
ATOM 1403 O O . VAL C 1 12 ? 332.482 278.129 230.658 1.00 58.33 12 VAL C O 1
ATOM 141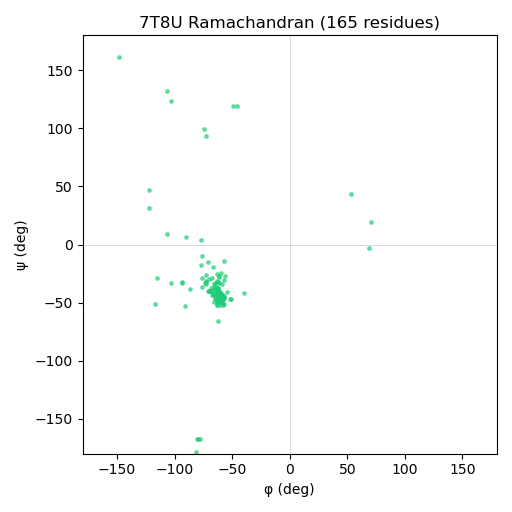6 N N . GLN C 1 13 ? 330.315 277.814 231.170 1.00 58.69 13 GLN C N 1
ATOM 1417 C CA . GLN C 1 13 ? 330.271 276.533 230.475 1.00 58.69 13 GLN C CA 1
ATOM 1418 C C . GLN C 1 13 ? 330.531 276.708 228.986 1.00 58.69 13 GLN C C 1
ATOM 1419 O O . GLN C 1 13 ? 331.302 275.947 228.388 1.00 58.69 13 GLN C O 1
ATOM 1433 N N . ALA C 1 14 ? 329.895 277.702 228.364 1.00 58.15 14 ALA C N 1
ATOM 1434 C CA . ALA C 1 14 ? 330.167 277.966 226.957 1.00 58.15 14 ALA C CA 1
ATOM 1435 C C . ALA C 1 14 ? 331.625 278.342 226.749 1.00 58.15 14 ALA C C 1
ATOM 1436 O O . ALA C 1 14 ? 332.276 277.851 225.822 1.00 58.15 14 ALA C O 1
ATOM 1443 N N . ALA C 1 15 ? 332.160 279.206 227.613 1.00 58.45 15 ALA C N 1
ATOM 1444 C CA . ALA C 1 15 ? 333.565 279.577 227.503 1.00 58.45 15 ALA C CA 1
ATOM 1445 C C . ALA C 1 15 ? 334.466 278.369 227.707 1.00 58.45 15 ALA C C 1
ATOM 1446 O O . ALA C 1 15 ? 335.549 278.287 227.118 1.00 58.45 15 ALA C O 1
ATOM 1453 N N . GLN C 1 16 ? 334.042 277.423 228.550 1.00 60.29 16 GLN C N 1
ATOM 1454 C CA . GLN C 1 16 ? 334.816 276.198 228.724 1.00 60.29 16 GLN C CA 1
ATOM 1455 C C . GLN C 1 16 ? 334.973 275.475 227.397 1.00 60.29 16 GLN C C 1
ATOM 1456 O O . GLN C 1 16 ? 336.085 275.107 227.003 1.00 60.29 16 GLN C O 1
ATOM 1470 N N . GLN C 1 17 ? 333.869 275.269 226.690 1.00 62.15 17 GLN C N 1
ATOM 1471 C CA . GLN C 1 17 ? 333.919 274.845 225.300 1.00 62.15 17 GLN C CA 1
ATOM 1472 C C . GLN C 1 17 ? 334.191 276.082 224.449 1.00 62.15 17 GLN C C 1
ATOM 1473 O O . GLN C 1 17 ? 334.570 277.139 224.961 1.00 62.15 17 GLN C O 1
ATOM 1487 N N . HIS C 1 18 ? 334.021 275.970 223.134 1.00 57.27 18 HIS C N 1
ATOM 1488 C CA . HIS C 1 18 ? 334.171 277.117 222.247 1.00 57.27 18 HIS C CA 1
ATOM 1489 C C . HIS C 1 18 ? 332.898 277.354 221.447 1.00 57.27 18 HIS C C 1
ATOM 1490 O O . HIS C 1 18 ? 332.948 277.839 220.314 1.00 57.27 18 HIS C O 1
ATOM 1505 N N . ASP C 1 19 ? 331.747 277.032 222.031 1.00 61.29 19 ASP C N 1
ATOM 1506 C CA . ASP C 1 19 ? 330.460 277.237 221.373 1.00 61.29 19 ASP C CA 1
ATOM 1507 C C . ASP C 1 19 ? 330.177 278.733 221.356 1.00 61.29 19 ASP C C 1
ATOM 1508 O O . ASP C 1 19 ? 329.614 279.283 222.304 1.00 61.29 19 ASP C O 1
ATOM 1517 N N . SER C 1 20 ? 330.566 279.395 220.265 1.00 57.51 20 SER C N 1
ATOM 1518 C CA . SER C 1 20 ? 330.470 280.849 220.212 1.00 57.51 20 SER C CA 1
ATOM 1519 C C . SER C 1 20 ? 329.026 281.320 220.315 1.00 57.51 20 SER C C 1
ATOM 1520 O O . SER C 1 20 ? 328.734 282.305 221.002 1.00 57.51 20 SER C O 1
ATOM 1528 N N . VAL C 1 21 ? 328.105 280.633 219.638 1.00 56.75 21 VAL C N 1
ATOM 1529 C CA . VAL C 1 21 ? 326.715 281.078 219.639 1.00 56.75 21 VAL C CA 1
ATOM 1530 C C . VAL C 1 21 ? 326.128 281.003 221.041 1.00 56.75 21 VAL C C 1
ATOM 1531 O O . VAL C 1 21 ? 325.431 281.922 221.485 1.00 56.75 21 VAL C O 1
ATOM 1544 N N . LYS C 1 22 ? 326.398 279.915 221.765 1.00 59.10 22 LYS C N 1
ATOM 1545 C CA . LYS C 1 22 ? 325.897 279.808 223.132 1.00 59.10 22 LYS C CA 1
ATOM 1546 C C . LYS C 1 22 ? 326.423 280.947 223.991 1.00 59.10 22 LYS C C 1
ATOM 1547 O O . LYS C 1 22 ? 325.674 281.547 224.770 1.00 59.10 22 LYS C O 1
ATOM 1566 N N . LEU C 1 23 ? 327.711 281.264 223.857 1.00 56.90 23 LEU C N 1
ATOM 1567 C CA . LEU C 1 23 ? 328.271 282.393 224.588 1.00 56.90 23 LEU C CA 1
ATOM 1568 C C . LEU C 1 23 ? 327.528 283.677 224.256 1.00 56.90 23 LEU C C 1
ATOM 1569 O O . LEU C 1 23 ? 327.164 284.443 225.155 1.00 56.90 23 LEU C O 1
ATOM 1585 N N . GLY C 1 24 ? 327.280 283.922 222.969 1.00 57.45 24 GLY C N 1
ATOM 1586 C CA . GLY C 1 24 ? 326.660 285.175 222.574 1.00 57.45 24 GLY C CA 1
ATOM 1587 C C . GLY C 1 24 ? 325.313 285.396 223.231 1.00 57.45 24 GLY C C 1
ATOM 1588 O O . GLY C 1 24 ? 325.036 286.480 223.748 1.00 57.45 24 GLY C O 1
ATOM 1592 N N . THR C 1 25 ? 324.455 284.376 223.220 1.00 57.60 25 THR C N 1
ATOM 1593 C CA . THR C 1 25 ? 323.166 284.507 223.887 1.00 57.60 25 THR C CA 1
ATOM 1594 C C . THR C 1 25 ? 323.345 284.708 225.384 1.00 57.60 25 THR C C 1
ATOM 1595 O O . THR C 1 25 ? 322.689 285.564 225.988 1.00 57.60 25 THR C O 1
ATOM 1606 N N . SER C 1 26 ? 324.242 283.937 225.997 1.00 56.77 26 SER C N 1
ATOM 1607 C CA . SER C 1 26 ? 324.389 283.994 227.446 1.00 56.77 26 SER C CA 1
ATOM 1608 C C . SER C 1 26 ? 324.807 285.384 227.906 1.00 56.77 26 SER C C 1
ATOM 1609 O O . SER C 1 26 ? 324.231 285.927 228.855 1.00 56.77 26 SER C O 1
ATOM 1617 N N . ILE C 1 27 ? 325.793 285.983 227.236 1.00 57.02 27 ILE C N 1
ATOM 1618 C CA . ILE C 1 27 ? 326.332 287.254 227.706 1.00 57.02 27 ILE C CA 1
ATOM 1619 C C . ILE C 1 27 ? 325.251 288.324 227.718 1.00 57.02 27 ILE C C 1
ATOM 1620 O O . ILE C 1 27 ? 325.258 289.223 228.567 1.00 57.02 27 ILE C O 1
ATOM 1636 N N . VAL C 1 28 ? 324.310 288.256 226.777 1.00 59.05 28 VAL C N 1
ATOM 1637 C CA . VAL C 1 28 ? 323.203 289.202 226.802 1.00 59.05 28 VAL C CA 1
ATOM 1638 C C . VAL C 1 28 ? 322.372 289.005 228.061 1.00 59.05 28 VAL C C 1
ATOM 1639 O O . VAL C 1 28 ? 321.895 289.978 228.658 1.00 59.05 28 VAL C O 1
ATOM 1652 N N . ASP C 1 29 ? 322.188 287.757 228.493 1.00 60.40 29 ASP C N 1
ATOM 1653 C CA . ASP C 1 29 ? 321.467 287.517 229.736 1.00 60.40 29 ASP C CA 1
ATOM 1654 C C . ASP C 1 29 ? 322.186 288.133 230.927 1.00 60.40 29 ASP C C 1
ATOM 1655 O O . ASP C 1 29 ? 321.536 288.662 231.835 1.00 60.40 29 ASP C O 1
ATOM 1664 N N . ILE C 1 30 ? 323.519 288.082 230.941 1.00 57.40 30 ILE C N 1
ATOM 1665 C CA . ILE C 1 30 ? 324.266 288.678 232.043 1.00 57.40 30 ILE C CA 1
ATOM 1666 C C . ILE C 1 30 ? 323.919 290.154 232.170 1.00 57.40 30 ILE C C 1
ATOM 1667 O O . ILE C 1 30 ? 323.565 290.637 233.252 1.00 57.40 30 ILE C O 1
ATOM 1683 N N . VAL C 1 31 ? 323.996 290.891 231.063 1.00 59.46 31 VAL C N 1
ATOM 1684 C CA . VAL C 1 31 ? 323.631 292.301 231.103 1.00 59.46 31 VAL C CA 1
ATOM 1685 C C . VAL C 1 31 ? 322.128 292.449 231.284 1.00 59.46 31 VAL C C 1
ATOM 1686 O O . VAL C 1 31 ? 321.661 293.325 232.020 1.00 59.46 31 VAL C O 1
ATOM 1699 N N . ALA C 1 32 ? 321.346 291.596 230.619 1.00 62.34 32 ALA C N 1
ATOM 1700 C CA . ALA C 1 32 ? 319.896 291.695 230.728 1.00 62.34 32 ALA C CA 1
ATOM 1701 C C . ALA C 1 32 ? 319.437 291.463 232.160 1.00 62.34 32 ALA C C 1
ATOM 1702 O O . ALA C 1 32 ? 318.551 292.166 232.657 1.00 62.34 32 ALA C O 1
ATOM 1709 N N . ASN C 1 33 ? 320.022 290.475 232.839 1.00 61.80 33 ASN C N 1
ATOM 1710 C CA . ASN C 1 33 ? 319.684 290.263 234.241 1.00 61.80 33 ASN C CA 1
ATOM 1711 C C . ASN C 1 33 ? 320.285 291.346 235.126 1.00 61.80 33 ASN C C 1
ATOM 1712 O O . ASN C 1 33 ? 319.749 291.629 236.204 1.00 61.80 33 ASN C O 1
ATOM 1723 N N . GLY C 1 34 ? 321.384 291.963 234.693 1.00 63.04 34 GLY C N 1
ATOM 1724 C CA . GLY C 1 34 ? 321.970 293.035 235.482 1.00 63.04 34 GLY C CA 1
ATOM 1725 C C . GLY C 1 34 ? 320.989 294.162 235.733 1.00 63.04 34 GLY C C 1
ATOM 1726 O O . GLY C 1 34 ? 320.852 294.646 236.858 1.00 63.04 34 GLY C O 1
ATOM 1730 N N . VAL C 1 35 ? 320.290 294.597 234.684 1.00 69.24 35 VAL C N 1
ATOM 1731 C CA . VAL C 1 35 ? 319.246 295.600 234.861 1.00 69.24 35 VAL C CA 1
ATOM 1732 C C . VAL C 1 35 ? 318.031 294.988 235.545 1.00 69.24 35 VAL C C 1
ATOM 1733 O O . VAL C 1 35 ? 317.325 295.663 236.303 1.00 69.24 35 VAL C O 1
ATOM 1746 N N . GLY C 1 36 ? 317.767 293.707 235.288 1.00 69.66 36 GLY C N 1
ATOM 1747 C CA . GLY C 1 36 ? 316.581 293.083 235.851 1.00 69.66 36 GLY C CA 1
ATOM 1748 C C . GLY C 1 36 ? 316.533 293.176 237.363 1.00 69.66 36 GLY C C 1
ATOM 1749 O O . GLY C 1 36 ? 315.495 293.502 237.944 1.00 69.66 36 GLY C O 1
ATOM 1753 N N . LEU C 1 37 ? 317.657 292.894 238.024 1.00 71.47 37 LEU C N 1
ATOM 1754 C CA . LEU C 1 37 ? 317.701 293.007 239.478 1.00 71.47 37 LEU C CA 1
ATOM 1755 C C . LEU C 1 37 ? 317.461 294.445 239.917 1.00 71.47 37 LEU C C 1
ATOM 1756 O O . LEU C 1 37 ? 316.594 294.715 240.757 1.00 71.47 37 LEU C O 1
ATOM 1772 N N . LEU C 1 38 ? 318.214 295.388 239.345 1.00 74.81 38 LEU C N 1
ATOM 1773 C CA . LEU C 1 38 ? 318.034 296.789 239.707 1.00 74.81 38 LEU C CA 1
ATOM 1774 C C . LEU C 1 38 ? 316.627 297.265 239.380 1.00 74.81 38 LEU C C 1
ATOM 1775 O O . LEU C 1 38 ? 316.121 298.192 240.019 1.00 74.81 38 LEU C O 1
ATOM 1791 N N . GLY C 1 39 ? 315.988 296.652 238.393 1.00 72.56 39 GLY C N 1
ATOM 1792 C CA . GLY C 1 39 ? 314.592 296.881 238.112 1.00 72.56 39 GLY C CA 1
ATOM 1793 C C . GLY C 1 39 ? 313.658 295.949 238.847 1.00 72.56 39 GLY C C 1
ATOM 1794 O O . GLY C 1 39 ? 312.450 295.974 238.590 1.00 72.56 39 GLY C O 1
ATOM 1798 N N . LYS C 1 40 ? 314.180 295.125 239.755 1.00 77.13 40 LYS C N 1
ATOM 1799 C CA . LYS C 1 40 ? 313.366 294.172 240.498 1.00 77.13 40 LYS C CA 1
ATOM 1800 C C . LYS C 1 40 ? 313.072 294.615 241.921 1.00 77.13 40 LYS C C 1
ATOM 1801 O O . LYS C 1 40 ? 311.997 294.304 242.444 1.00 77.13 40 LYS C O 1
ATOM 1820 N N . LEU C 1 41 ? 313.991 295.333 242.569 1.00 77.65 41 LEU C N 1
ATOM 1821 C CA . LEU C 1 41 ? 313.717 295.794 243.924 1.00 77.65 41 LEU C CA 1
ATOM 1822 C C . LEU C 1 41 ? 312.579 296.805 243.947 1.00 77.65 41 LEU C C 1
ATOM 1823 O O . LEU C 1 41 ? 311.803 296.839 244.907 1.00 77.65 41 LEU C O 1
ATOM 1839 N N . PHE C 1 42 ? 312.455 297.623 242.902 1.00 78.44 42 PHE C N 1
ATOM 1840 C CA . PHE C 1 42 ? 311.370 298.593 242.828 1.00 78.44 42 PHE C CA 1
ATOM 1841 C C . PHE C 1 42 ? 310.033 297.962 242.464 1.00 78.44 42 PHE C C 1
ATOM 1842 O O . PHE C 1 42 ? 309.006 298.643 242.542 1.00 78.44 42 PHE C O 1
ATOM 1859 N N . GLY C 1 43 ? 310.017 296.694 242.071 1.00 74.93 43 GLY C N 1
ATOM 1860 C CA . GLY C 1 43 ? 308.783 296.027 241.702 1.00 74.93 43 GLY C CA 1
ATOM 1861 C C . GLY C 1 43 ? 308.412 296.252 240.250 1.00 74.93 43 GLY C C 1
ATOM 1862 O O . GLY C 1 43 ? 309.112 296.957 239.525 1.00 74.93 43 GLY C O 1
ATOM 1866 N N . MET D 1 1 ? 336.344 252.839 204.517 1.00 59.48 1 MET D N 1
ATOM 1867 C CA . MET D 1 1 ? 336.916 253.636 205.592 1.00 59.48 1 MET D CA 1
ATOM 1868 C C . MET D 1 1 ? 335.826 254.271 206.448 1.00 59.48 1 MET D C 1
ATOM 1869 O O . MET D 1 1 ? 336.110 255.124 207.289 1.00 59.48 1 MET D O 1
ATOM 1883 N N . THR D 1 2 ? 334.577 253.850 206.236 1.00 60.30 2 THR D N 1
ATOM 1884 C CA . THR D 1 2 ? 333.471 254.430 206.990 1.00 60.30 2 THR D CA 1
ATOM 1885 C C . THR D 1 2 ? 333.677 254.236 208.485 1.00 60.30 2 THR D C 1
ATOM 1886 O O . THR D 1 2 ? 333.492 255.168 209.276 1.00 60.30 2 THR D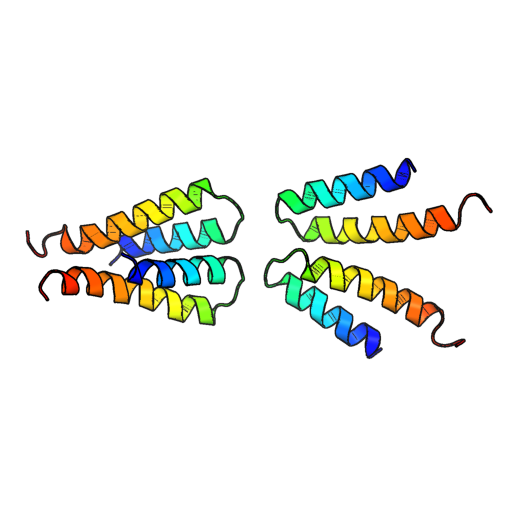 O 1
ATOM 1897 N N . GLY D 1 3 ? 334.073 253.030 208.892 1.00 61.63 3 GLY D N 1
ATOM 1898 C CA . GLY D 1 3 ? 334.352 252.798 210.296 1.00 61.63 3 GLY D CA 1
ATOM 1899 C C . GLY D 1 3 ? 335.409 253.743 210.832 1.00 61.63 3 GLY D C 1
ATOM 1900 O O . GLY D 1 3 ? 335.266 254.294 211.925 1.00 61.63 3 GLY D O 1
ATOM 1904 N N . LEU D 1 4 ? 336.484 253.945 210.069 1.00 58.29 4 LEU D N 1
ATOM 1905 C CA . LEU D 1 4 ? 337.505 254.896 210.486 1.00 58.29 4 LEU D CA 1
ATOM 1906 C C . LEU D 1 4 ? 337.008 256.327 210.338 1.00 58.29 4 LEU D C 1
ATOM 1907 O O . LEU D 1 4 ? 337.409 257.213 211.102 1.00 58.29 4 LEU D O 1
ATOM 1923 N N . ALA D 1 5 ? 336.137 256.573 209.359 1.00 58.89 5 ALA D N 1
ATOM 1924 C CA . ALA D 1 5 ? 335.645 257.928 209.140 1.00 58.89 5 ALA D CA 1
ATOM 1925 C C . ALA D 1 5 ? 334.941 258.464 210.377 1.00 58.89 5 ALA D C 1
ATOM 1926 O O . ALA D 1 5 ? 335.236 259.573 210.837 1.00 58.89 5 ALA D O 1
ATOM 1933 N N . GLU D 1 6 ? 334.015 257.687 210.940 1.00 58.93 6 GLU D N 1
ATOM 1934 C CA . GLU D 1 6 ? 333.281 258.154 212.111 1.00 58.93 6 GLU D CA 1
ATOM 1935 C C . GLU D 1 6 ? 334.224 258.417 213.276 1.00 58.93 6 GLU D C 1
ATOM 1936 O O . GLU D 1 6 ? 334.067 259.406 214.001 1.00 58.93 6 GLU D O 1
ATOM 1948 N N . ALA D 1 7 ? 335.212 257.543 213.470 1.00 58.77 7 ALA D N 1
ATOM 1949 C CA . ALA D 1 7 ? 336.141 257.716 214.580 1.00 58.77 7 ALA D CA 1
ATOM 1950 C C . ALA D 1 7 ? 336.912 259.023 214.456 1.00 58.77 7 ALA D C 1
ATOM 1951 O O . ALA D 1 7 ? 337.123 259.722 215.451 1.00 58.77 7 ALA D O 1
ATOM 1958 N N . ILE D 1 8 ? 337.344 259.369 213.243 1.00 58.10 8 ILE D N 1
ATOM 1959 C CA . ILE D 1 8 ? 338.062 260.626 213.052 1.00 58.10 8 ILE D CA 1
ATOM 1960 C C . ILE D 1 8 ? 337.171 261.804 213.418 1.00 58.10 8 ILE D C 1
ATOM 1961 O O . ILE D 1 8 ? 337.636 262.804 213.977 1.00 58.10 8 ILE D O 1
ATOM 1977 N N . ALA D 1 9 ? 335.879 261.711 213.102 1.00 56.97 9 ALA D N 1
ATOM 1978 C CA . ALA D 1 9 ? 334.971 262.811 213.403 1.00 56.97 9 ALA D CA 1
ATOM 1979 C C . ALA D 1 9 ? 334.917 263.090 214.898 1.00 56.97 9 ALA D C 1
ATOM 1980 O O . ALA D 1 9 ? 335.004 264.246 215.326 1.00 56.97 9 ALA D O 1
ATOM 1987 N N . ASN D 1 10 ? 334.783 262.042 215.710 1.00 56.62 10 ASN D N 1
ATOM 1988 C CA . ASN D 1 10 ? 334.640 262.238 217.148 1.00 56.62 10 ASN D CA 1
ATOM 1989 C C . ASN D 1 10 ? 335.884 262.884 217.743 1.00 56.62 10 ASN D C 1
ATOM 1990 O O . ASN D 1 10 ? 335.787 263.852 218.506 1.00 56.62 10 ASN D O 1
ATOM 2001 N N . THR D 1 11 ? 337.065 262.369 217.400 1.00 59.42 11 THR D N 1
ATOM 2002 C CA . THR D 1 11 ? 338.287 262.886 218.008 1.00 59.42 11 THR D CA 1
ATOM 2003 C C . THR D 1 11 ? 338.484 264.362 217.689 1.00 59.42 11 THR D C 1
ATOM 2004 O O . THR D 1 11 ? 338.786 265.161 218.582 1.00 59.42 11 THR D O 1
ATOM 2015 N N . VAL D 1 12 ? 338.310 264.750 216.425 1.00 57.96 12 VAL D N 1
ATOM 2016 C CA . VAL D 1 12 ? 338.510 266.148 216.063 1.00 57.96 12 VAL D CA 1
ATOM 2017 C C . VAL D 1 12 ? 337.400 267.008 216.647 1.00 57.96 12 VAL D C 1
ATOM 2018 O O . VAL D 1 12 ? 337.645 268.119 217.131 1.00 57.96 12 VAL D O 1
ATOM 2031 N N . GLN D 1 13 ? 336.164 266.510 216.616 1.00 58.20 13 GLN D N 1
ATOM 2032 C CA . GLN D 1 13 ? 335.058 267.243 217.221 1.00 58.20 13 GLN D CA 1
ATOM 2033 C C . GLN D 1 13 ? 335.288 267.438 218.713 1.00 58.20 13 GLN D C 1
ATOM 2034 O O . GLN D 1 13 ? 335.043 268.524 219.250 1.00 58.20 13 GLN D O 1
ATOM 2048 N N . ALA D 1 14 ? 335.758 266.397 219.399 1.00 58.80 14 ALA D N 1
ATOM 2049 C CA . ALA D 1 14 ? 336.109 266.546 220.805 1.00 58.80 14 ALA D CA 1
ATOM 2050 C C . ALA D 1 14 ? 337.266 267.519 220.978 1.00 58.80 14 ALA D C 1
ATOM 2051 O O . ALA D 1 14 ? 337.282 268.314 221.923 1.00 58.80 14 ALA D O 1
ATOM 2058 N N . ALA D 1 15 ? 338.241 267.474 220.070 1.00 59.26 15 ALA D N 1
ATOM 2059 C CA . ALA D 1 15 ? 339.430 268.304 220.223 1.00 59.26 15 ALA D CA 1
ATOM 2060 C C . ALA D 1 15 ? 339.066 269.773 220.378 1.00 59.26 15 ALA D C 1
ATOM 2061 O O . ALA D 1 15 ? 339.667 270.484 221.192 1.00 59.26 15 ALA D O 1
ATOM 2068 N N . GLN D 1 16 ? 338.093 270.253 219.603 1.00 58.65 16 GLN D N 1
ATOM 2069 C CA . GLN D 1 16 ? 337.693 271.652 219.709 1.00 58.65 16 GLN D CA 1
ATOM 2070 C C . GLN D 1 16 ? 337.142 271.952 221.094 1.00 58.65 16 GLN D C 1
ATOM 2071 O O . GLN D 1 16 ? 337.734 272.719 221.863 1.00 58.65 16 GLN D O 1
ATOM 2085 N N . GLN D 1 17 ? 336.010 271.348 221.437 1.00 61.13 17 GLN D N 1
ATOM 2086 C CA . GLN D 1 17 ? 335.422 271.508 222.761 1.00 61.13 17 GLN D CA 1
ATOM 2087 C C . GLN D 1 17 ? 336.252 270.690 223.741 1.00 61.13 17 GLN D C 1
ATOM 2088 O O . GLN D 1 17 ? 336.090 269.470 223.837 1.00 61.13 17 GLN D O 1
ATOM 2102 N N . HIS D 1 18 ? 337.149 271.365 224.459 1.00 57.68 18 HIS D N 1
ATOM 2103 C CA . HIS D 1 18 ? 338.095 270.688 225.335 1.00 57.68 18 HIS D CA 1
ATOM 2104 C C . HIS D 1 18 ? 337.393 269.631 226.168 1.00 57.68 18 HIS D C 1
ATOM 2105 O O . HIS D 1 18 ? 336.484 269.935 226.944 1.00 57.68 18 HIS D O 1
ATOM 2120 N N . ASP D 1 19 ? 337.818 268.385 225.994 1.00 61.42 19 ASP D N 1
ATOM 2121 C CA . ASP D 1 19 ? 337.177 267.253 226.638 1.00 61.42 19 ASP D CA 1
ATOM 2122 C C . ASP D 1 19 ? 338.234 266.198 226.909 1.00 61.42 19 ASP D C 1
ATOM 2123 O O . ASP D 1 19 ? 339.320 266.213 226.323 1.00 61.42 19 ASP D O 1
ATOM 2132 N N . SER D 1 20 ? 337.911 265.285 227.815 1.00 61.39 20 SER D N 1
ATOM 2133 C CA . SER D 1 20 ? 338.799 264.183 228.155 1.00 61.39 20 SER D CA 1
ATOM 2134 C C . SER D 1 20 ? 338.198 262.833 227.808 1.00 61.39 20 SER D C 1
ATOM 2135 O O . SER D 1 20 ? 338.848 262.026 227.134 1.00 61.39 20 SER D O 1
ATOM 2143 N N . VAL D 1 21 ? 336.968 262.564 22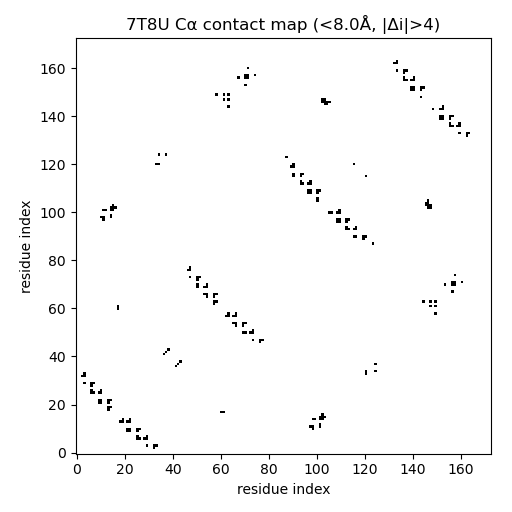8.245 1.00 61.07 21 VAL D N 1
ATOM 2144 C CA . VAL D 1 21 ? 336.355 261.267 227.975 1.00 61.07 21 VAL D CA 1
ATOM 2145 C C . VAL D 1 21 ? 336.146 261.081 226.478 1.00 61.07 21 VAL D C 1
ATOM 2146 O O . VAL D 1 21 ? 336.476 260.032 225.912 1.00 61.07 21 VAL D O 1
ATOM 2159 N N . LYS D 1 22 ? 335.599 262.098 225.809 1.00 60.73 22 LYS D N 1
ATOM 2160 C CA . LYS D 1 22 ? 335.306 261.960 224.387 1.00 60.73 22 LYS D CA 1
ATOM 2161 C C . LYS D 1 22 ? 336.576 261.715 223.586 1.00 60.73 22 LYS D C 1
ATOM 2162 O O . LYS D 1 22 ? 336.611 260.836 222.718 1.00 60.73 22 LYS D O 1
ATOM 2181 N N . LEU D 1 23 ? 337.634 262.469 223.874 1.00 60.62 23 LEU D N 1
ATOM 2182 C CA . LEU D 1 23 ? 338.901 262.241 223.191 1.00 60.62 23 LEU D CA 1
ATOM 2183 C C . LEU D 1 23 ? 339.391 260.822 223.438 1.00 60.62 23 LEU D C 1
ATOM 2184 O O . LEU D 1 23 ? 339.849 260.139 222.515 1.00 60.62 23 LEU D O 1
ATOM 2200 N N . GLY D 1 24 ? 339.287 260.357 224.682 1.00 59.95 24 GLY D N 1
ATOM 2201 C CA . GLY D 1 24 ? 339.786 259.032 225.006 1.00 59.95 24 GLY D CA 1
ATOM 2202 C C . GLY D 1 24 ? 339.063 257.931 224.255 1.00 59.95 24 GLY D C 1
ATOM 2203 O O . GLY D 1 24 ? 339.695 257.039 223.685 1.00 59.95 24 GLY D O 1
ATOM 2207 N N . THR D 1 25 ? 337.732 257.980 224.234 1.00 58.58 25 THR D N 1
ATOM 2208 C CA . THR D 1 25 ? 336.977 256.937 223.549 1.00 58.58 25 THR D CA 1
ATOM 2209 C C . THR D 1 25 ? 337.285 256.929 222.058 1.00 58.58 25 THR D C 1
ATOM 2210 O O . THR D 1 25 ? 337.396 255.862 221.443 1.00 58.58 25 THR D O 1
ATOM 2221 N N . SER D 1 26 ? 337.422 258.109 221.458 1.00 59.86 26 SER D N 1
ATOM 2222 C CA . SER D 1 26 ? 337.702 258.177 220.030 1.00 59.86 26 SER D CA 1
ATOM 2223 C C . SER D 1 26 ? 339.075 257.600 219.710 1.00 59.86 26 SER D C 1
ATOM 2224 O O . SER D 1 26 ? 339.211 256.759 218.814 1.00 59.86 26 SER D O 1
ATOM 2232 N N . ILE D 1 27 ? 340.104 258.025 220.443 1.00 60.73 27 ILE D N 1
ATOM 2233 C CA . ILE D 1 27 ? 341.471 257.663 220.078 1.00 60.73 27 ILE D CA 1
ATOM 2234 C C . ILE D 1 27 ? 341.642 256.151 220.089 1.00 60.73 27 ILE D C 1
ATOM 2235 O O . ILE D 1 27 ? 342.197 255.566 219.153 1.00 60.73 27 ILE D O 1
ATOM 2251 N N . VAL D 1 28 ? 341.169 255.493 221.147 1.00 63.42 28 VAL D N 1
ATOM 2252 C CA . VAL D 1 28 ? 341.264 254.039 221.186 1.00 63.42 28 VAL D CA 1
ATOM 2253 C C . VAL D 1 28 ? 340.462 253.434 220.047 1.00 63.42 28 VAL D C 1
ATOM 2254 O O . VAL D 1 28 ? 340.874 252.433 219.450 1.00 63.42 28 VAL D O 1
ATOM 2267 N N . ASP D 1 29 ? 339.315 254.027 219.721 1.00 63.62 29 ASP D N 1
ATOM 2268 C CA . ASP D 1 29 ? 338.518 253.513 218.615 1.00 63.62 29 ASP D CA 1
ATOM 2269 C C . ASP D 1 29 ? 339.292 253.582 217.303 1.00 63.62 29 ASP D C 1
ATOM 2270 O O . ASP D 1 29 ? 339.259 252.638 216.506 1.00 63.62 29 ASP D O 1
ATOM 2279 N N . ILE D 1 30 ? 340.001 254.688 217.064 1.00 60.34 30 ILE D N 1
ATOM 2280 C CA . ILE D 1 30 ? 340.758 254.829 215.823 1.00 60.34 30 ILE D CA 1
ATOM 2281 C C . ILE D 1 30 ? 341.801 253.728 215.711 1.00 60.34 30 ILE D C 1
ATOM 2282 O O . ILE D 1 30 ? 341.872 253.015 214.703 1.00 60.34 30 ILE D O 1
ATOM 2298 N N . VAL D 1 31 ? 342.618 253.561 216.750 1.00 64.67 31 VAL D N 1
ATOM 2299 C CA . VAL D 1 31 ? 343.604 252.486 216.734 1.00 64.67 31 VAL D CA 1
ATOM 2300 C C . VAL D 1 31 ? 342.902 251.138 216.701 1.00 64.67 31 VAL D C 1
ATOM 2301 O O . VAL D 1 31 ? 343.341 250.208 216.016 1.00 64.67 31 VAL D O 1
ATOM 2314 N N . ALA D 1 32 ? 341.799 251.012 217.439 1.00 68.26 32 ALA D N 1
ATOM 2315 C CA . ALA D 1 32 ? 341.014 249.785 217.379 1.00 68.26 32 ALA D CA 1
ATOM 2316 C C . ALA D 1 32 ? 340.470 249.559 215.977 1.00 68.26 32 ALA D C 1
ATOM 2317 O O . ALA D 1 32 ? 340.418 248.420 215.499 1.00 68.26 32 ALA D O 1
ATOM 2324 N N . ASN D 1 33 ? 340.042 250.630 215.308 1.00 65.68 33 ASN D N 1
ATOM 2325 C CA . ASN D 1 33 ? 339.578 250.491 213.933 1.00 65.68 33 ASN D CA 1
ATOM 2326 C C . ASN D 1 33 ? 340.747 250.262 212.984 1.00 65.68 33 ASN D C 1
ATOM 2327 O O . ASN D 1 33 ? 340.610 249.551 211.982 1.00 65.68 33 ASN D O 1
ATOM 2338 N N . GLY D 1 34 ? 341.905 250.855 213.283 1.00 69.90 34 GLY D N 1
ATOM 2339 C CA . GLY D 1 34 ? 343.080 250.600 212.466 1.00 69.90 34 GLY D CA 1
ATOM 2340 C C . GLY D 1 34 ? 343.478 249.137 212.473 1.00 69.90 34 GLY D C 1
ATOM 2341 O O . GLY D 1 34 ? 343.697 248.535 211.420 1.00 69.90 34 GLY D O 1
ATOM 2345 N N . VAL D 1 35 ? 343.561 248.540 213.663 1.00 75.27 35 VAL D N 1
ATOM 2346 C CA . VAL D 1 35 ? 343.791 247.101 213.750 1.00 75.27 35 VAL D CA 1
ATOM 2347 C C . VAL D 1 35 ? 342.633 246.346 213.11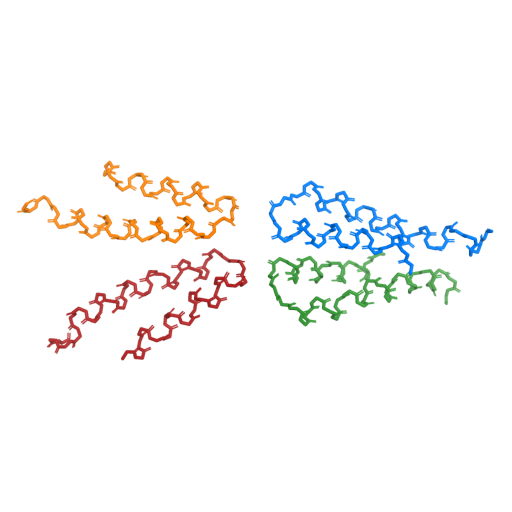0 1.00 75.27 35 VAL D C 1
ATOM 2348 O O . VAL D 1 35 ? 342.816 245.263 212.543 1.00 75.27 35 VAL D O 1
ATOM 2361 N N . GLY D 1 36 ? 341.424 246.897 213.194 1.00 77.37 36 GLY D N 1
ATOM 2362 C CA . GLY D 1 36 ? 340.326 246.338 212.425 1.00 77.37 36 GLY D CA 1
ATOM 2363 C C . GLY D 1 36 ? 340.622 246.340 210.939 1.00 77.37 36 GLY D C 1
ATOM 2364 O O . GLY D 1 36 ? 340.350 245.363 210.238 1.00 77.37 36 GLY D O 1
ATOM 2368 N N . LEU D 1 37 ? 341.186 247.440 210.440 1.00 77.21 37 LEU D N 1
ATOM 2369 C CA . LEU D 1 37 ? 341.571 247.506 209.035 1.00 77.21 37 LEU D CA 1
ATOM 2370 C C . LEU D 1 37 ? 342.757 246.595 208.742 1.00 77.21 37 LEU D C 1
ATOM 2371 O O . LEU D 1 37 ? 342.909 246.106 207.617 1.00 77.21 37 LEU D O 1
ATOM 2387 N N . LEU D 1 38 ? 343.623 246.373 209.736 1.00 83.30 38 LEU D N 1
ATOM 2388 C CA . LEU D 1 38 ? 344.732 245.439 209.559 1.00 83.30 38 LEU D CA 1
ATOM 2389 C C . LEU D 1 38 ? 344.240 244.096 209.039 1.00 83.30 38 LEU D C 1
ATOM 2390 O O . LEU D 1 38 ? 344.820 243.530 208.107 1.00 83.30 38 LEU D O 1
ATOM 2406 N N . GLY D 1 39 ? 343.185 243.563 209.646 1.00 84.60 39 GLY D N 1
ATOM 2407 C CA . GLY D 1 39 ? 342.629 242.284 209.265 1.00 84.60 39 GLY D CA 1
ATOM 2408 C C . GLY D 1 39 ? 341.311 242.343 208.529 1.00 84.60 39 GLY D C 1
ATOM 2409 O O . GLY D 1 39 ? 340.697 241.290 208.320 1.00 84.60 39 GLY D O 1
ATOM 2413 N N . LYS D 1 40 ? 340.851 243.524 208.123 1.00 85.73 40 LYS D N 1
ATOM 2414 C CA . LYS D 1 40 ? 339.561 243.614 207.450 1.00 85.73 40 LYS D CA 1
ATOM 2415 C C . LYS D 1 40 ? 339.573 242.976 206.070 1.00 85.73 40 LYS D C 1
ATOM 2416 O O . LYS D 1 40 ? 338.597 242.318 205.694 1.00 85.73 40 LYS D O 1
ATOM 2435 N N . LEU D 1 41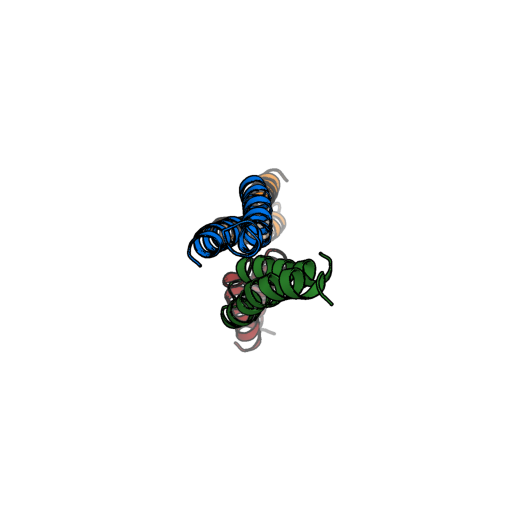 ? 340.651 243.156 205.305 1.00 88.41 41 LEU D N 1
ATOM 2436 C CA . LEU D 1 41 ? 340.701 242.584 203.964 1.00 88.41 41 LEU D CA 1
ATOM 2437 C C . LEU D 1 41 ? 340.703 241.061 204.014 1.00 88.41 41 LEU D C 1
ATOM 2438 O O . LEU D 1 41 ? 340.003 240.405 203.233 1.00 88.41 41 LEU D O 1
ATOM 2454 N N . PHE D 1 42 ? 341.477 240.478 204.931 1.00 87.17 42 PHE D N 1
ATOM 2455 C CA . PHE D 1 42 ? 341.528 239.022 205.029 1.00 87.17 42 PHE D CA 1
ATOM 2456 C C . PHE D 1 42 ? 340.194 238.452 205.493 1.00 87.17 42 PHE D C 1
ATOM 2457 O O . PHE D 1 42 ? 339.727 237.439 204.960 1.00 87.17 42 PHE D O 1
ATOM 2474 N N . GLY D 1 43 ? 339.569 239.085 206.480 1.00 87.22 43 GLY D N 1
ATOM 2475 C CA . GLY D 1 43 ? 338.302 238.612 207.006 1.00 87.22 43 GLY D CA 1
ATOM 2476 C C . GLY D 1 43 ? 337.840 239.398 208.218 1.00 87.22 43 GLY D C 1
ATOM 2477 O O . GLY D 1 43 ? 338.381 239.246 209.313 1.00 87.22 43 GLY D O 1
#

Sequence (173 aa):
MTGLAEAIANTVQAAQQHDSVKLGTSIVDIVANGVGLLGKLFGFMTGLAEAIANTVQAAQQHDSVKLGTSIVDIVANGVGLLGKLFGMTGLAEAIANTVQAAQQHDSVKLGTSIVDIVANGVGLLGKLFGMTGLAEAIANTVQAAQQHDSVKLGTSIVDIVANGVGLLGKLFG

Solvent-accessible surface area: 11436 Å² total; per-residue (Å²): 120,124,34,21,60,127,8,20,57,53,7,30,118,4,2,55,111,85,46,90,118,85,44,31,71,2,48,101,81,3,49,50,41,22,99,16,60,45,47,112,153,117,73,198,150,126,34,49,56,120,5,80,50,95,25,85,107,7,35,137,118,86,42,32,120,127,14,19,94,11,23,54,71,44,48,51,36,28,102,33,70,129,40,122,167,174,92,129,115,35,20,46,109,7,24,48,69,5,40,78,1,1,45,58,101,60,86,120,92,50,35,90,3,44,100,60,3,58,48,40,11,94,33,57,26,43,142,117,143,87,155,112,44,48,57,120,2,86,52,62,23,86,78,1,52,133,57,82,42,56,102,75,13,14,82,5,33,67,60,34,57,48,44,22,95,39,84,121,32,150,136,166,93

B-factor: mean 66.1, std 8.82, range [56.62, 90.95]

Nearest PDB structures (foldseek):
  7t8u-assembly1_A  TM=1.023E+00  e=6.085E-06  Staphylococcus aureus
  8hcr-assembly1_T  TM=9.208E-01  e=9.858E-01  Mycobacterium tuberculosis variant bovis BCG
  1yxb-assembly1_C  TM=8.984E-01  e=1.572E+00  Streptomyces coelicolor
  8h28-assembly1_B  TM=8.879E-01  e=1.470E+00  Shewanella sp. DB6705
  7aoi-assembly1_XF  TM=9.268E-01  e=8.316E+00  Trypanosoma brucei